Protein AF-A0A2V2MYQ4-F1 (afdb_monomer)

Sequence (66 aa):
MVQKGDFKVWIIEDNGIGIGQDKKDRIFRKGVGHNICLGLFLTREILDITGLSINETGREGDGARI

pLDDT: mean 88.32, std 14.04, range [35.78, 98.12]

Organism: NCBI:txid668570

Nearest PDB structures (foldseek):
  2c2a-assembly1_A-2  TM=9.111E-01  e=1.115E-03  Thermotoga maritima
  4jau-assembly1_A-2  TM=8.913E-01  e=7.568E-03  Thermotoga maritima MSB8
  8f5f-assembly2_B-2  TM=8.430E-01  e=2.315E-01  Homo sapiens
  8egd-assembly1_A-2  TM=8.465E-01  e=2.655E-01  Rattus norvegicus
  4biy-assembly2_C  TM=8.916E-01  e=3.737E-01  Escherichia coli K-12

InterPro domains:
  IPR036890 Histidine kinase/HSP90-like ATPase superfamily [G3DSA:3.30.565.10] (1-66)
  IPR036890 Histidine kinase/HSP90-like ATPase superfamily [SSF55874] (4-65)

Secondary structure (DSSP, 8-state):
------------B-SS----GGGTTTTTSTT-STT---HHHHHHHHHHHTT--------TTT--B-

Foldseek 3Di:
DDDDDDDDDDKDWDQDQEDDPVCFVVVLDQQDDPPRDCVSVVVQVVQVVVVHHDTWDDDGNRTTID

Structure (mmCIF, N/CA/C/O backbone):
data_AF-A0A2V2MYQ4-F1
#
_entry.id   AF-A0A2V2MYQ4-F1
#
loop_
_atom_site.group_PDB
_atom_site.id
_atom_site.type_symbol
_atom_site.label_atom_id
_atom_site.label_alt_id
_atom_site.label_comp_id
_atom_site.label_asym_id
_atom_site.label_entity_id
_atom_site.label_seq_id
_atom_site.pdbx_PDB_ins_code
_atom_site.Cartn_x
_atom_site.Cartn_y
_atom_site.Cartn_z
_atom_site.occupancy
_atom_site.B_iso_or_equiv
_atom_site.auth_seq_id
_atom_site.auth_comp_id
_atom_site.auth_asym_id
_atom_site.auth_atom_id
_atom_site.pdbx_PDB_model_num
ATOM 1 N N . MET A 1 1 ? -19.176 -17.074 4.095 1.00 35.78 1 MET A N 1
ATOM 2 C CA . MET A 1 1 ? -20.084 -16.007 3.623 1.00 35.78 1 MET A CA 1
ATOM 3 C C . MET A 1 1 ? -19.459 -14.683 4.031 1.00 35.78 1 MET A C 1
ATOM 5 O O . MET A 1 1 ? -19.466 -14.381 5.214 1.00 35.78 1 MET A O 1
ATOM 9 N N . VAL A 1 2 ? -18.805 -13.967 3.115 1.00 53.81 2 VAL A N 1
ATOM 10 C CA . VAL A 1 2 ? -18.237 -12.644 3.427 1.00 53.81 2 VAL A CA 1
ATOM 11 C C . VAL A 1 2 ? -19.335 -11.619 3.172 1.00 53.81 2 VAL A C 1
ATOM 13 O O . VAL A 1 2 ? -19.880 -11.552 2.072 1.00 53.81 2 VAL A O 1
ATOM 16 N N . GLN A 1 3 ? -19.720 -10.895 4.218 1.00 51.31 3 GLN A N 1
ATOM 17 C CA . GLN A 1 3 ? -20.736 -9.853 4.152 1.00 51.31 3 GLN A CA 1
ATOM 18 C C . GLN A 1 3 ? -20.175 -8.694 3.312 1.00 51.31 3 GLN A C 1
ATOM 20 O O . GLN A 1 3 ? -19.092 -8.185 3.595 1.00 51.31 3 GLN A O 1
ATOM 25 N N . LYS A 1 4 ? -20.868 -8.327 2.230 1.00 57.53 4 LYS A N 1
ATOM 26 C CA . LYS A 1 4 ? -20.473 -7.230 1.337 1.00 57.53 4 LYS A CA 1
ATOM 27 C C . LYS A 1 4 ? -20.883 -5.912 2.007 1.00 57.53 4 LYS A C 1
ATOM 29 O O . LYS A 1 4 ? -22.047 -5.536 1.939 1.00 57.53 4 LYS A O 1
ATOM 34 N N . GLY A 1 5 ? -19.960 -5.285 2.732 1.00 64.50 5 GLY A N 1
ATOM 35 C CA . GLY A 1 5 ? -20.118 -3.920 3.243 1.00 64.50 5 GLY A CA 1
ATOM 36 C C . GLY A 1 5 ? -19.658 -2.883 2.215 1.00 64.50 5 G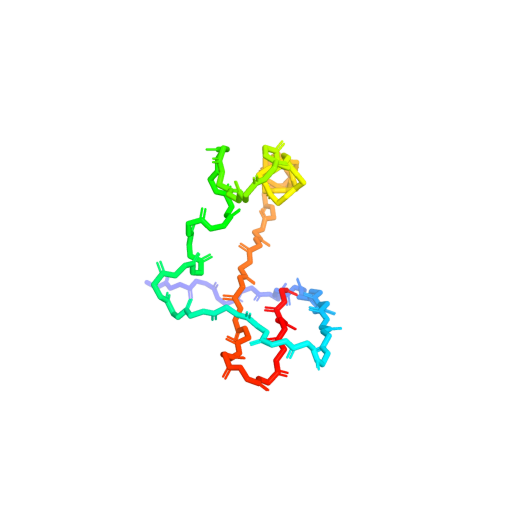LY A C 1
ATOM 37 O O . GLY A 1 5 ? -18.880 -3.207 1.316 1.00 64.50 5 GLY A O 1
ATOM 38 N N . ASP A 1 6 ? -20.118 -1.640 2.350 1.00 80.50 6 ASP A N 1
ATOM 39 C CA . ASP A 1 6 ? -19.624 -0.510 1.558 1.00 80.50 6 ASP A CA 1
ATOM 40 C C . ASP A 1 6 ? -18.222 -0.114 2.046 1.00 80.50 6 ASP A C 1
ATOM 42 O O . ASP A 1 6 ? -18.060 0.610 3.029 1.00 80.50 6 ASP A O 1
ATOM 46 N N . PHE A 1 7 ? -17.184 -0.609 1.372 1.00 78.81 7 PHE A N 1
ATOM 47 C CA . PHE A 1 7 ? -15.804 -0.214 1.647 1.00 78.81 7 PHE A CA 1
ATOM 48 C C . PHE A 1 7 ? -15.495 1.119 0.956 1.00 78.81 7 PHE A C 1
ATOM 50 O O . PHE A 1 7 ? -15.675 1.256 -0.254 1.00 78.81 7 PHE A O 1
ATOM 57 N N . LYS A 1 8 ? -14.991 2.100 1.711 1.00 89.00 8 LYS A N 1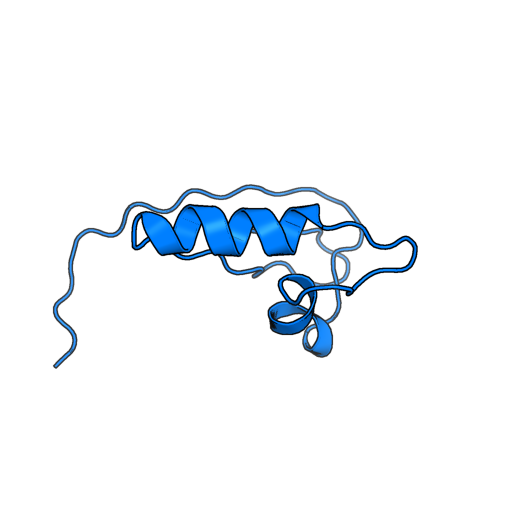
ATOM 58 C CA . LYS A 1 8 ? -14.400 3.320 1.143 1.00 89.00 8 LYS A CA 1
ATOM 59 C C . LYS A 1 8 ? -12.903 3.102 0.964 1.00 89.00 8 LYS A C 1
ATOM 61 O O . LYS A 1 8 ? -12.220 2.757 1.923 1.00 89.00 8 LYS A O 1
ATOM 66 N N . VAL A 1 9 ? -12.413 3.310 -0.253 1.00 92.31 9 VAL A N 1
ATOM 67 C CA . VAL A 1 9 ? -11.007 3.108 -0.616 1.00 92.31 9 VAL A CA 1
ATOM 68 C C . VAL A 1 9 ? -10.406 4.449 -1.009 1.00 92.31 9 VAL A C 1
ATOM 70 O O . VAL A 1 9 ? -10.988 5.183 -1.807 1.00 92.31 9 VAL A O 1
ATOM 73 N N . TRP A 1 10 ? -9.249 4.754 -0.436 1.00 95.06 10 TRP A N 1
ATOM 74 C CA . TRP A 1 10 ? -8.401 5.864 -0.851 1.00 95.06 10 TRP A CA 1
ATOM 75 C C . TRP A 1 10 ? -7.294 5.287 -1.713 1.00 95.06 10 TRP A C 1
ATOM 77 O O . TRP A 1 10 ? -6.798 4.209 -1.404 1.00 95.06 10 TRP A O 1
ATOM 87 N N . ILE A 1 11 ? -6.961 5.977 -2.797 1.00 96.88 11 ILE A N 1
ATOM 88 C CA . ILE A 1 11 ? -5.938 5.533 -3.739 1.00 96.88 11 ILE A CA 1
ATOM 89 C C . ILE A 1 11 ? -4.919 6.659 -3.861 1.00 96.88 11 ILE A C 1
ATOM 91 O O . ILE A 1 11 ? -5.287 7.782 -4.223 1.00 96.88 11 ILE A O 1
ATOM 95 N N . ILE A 1 12 ? -3.661 6.354 -3.556 1.00 96.69 12 ILE A N 1
ATOM 96 C CA . ILE A 1 12 ? -2.524 7.249 -3.772 1.00 96.69 12 ILE A CA 1
ATOM 97 C C . ILE A 1 12 ? -1.599 6.609 -4.802 1.00 96.69 12 ILE A C 1
ATOM 99 O O . ILE A 1 12 ? -1.168 5.470 -4.624 1.00 96.69 12 ILE A O 1
ATOM 103 N N . GLU A 1 13 ? -1.289 7.342 -5.873 1.00 98.00 13 GLU A N 1
ATOM 104 C CA . GLU A 1 13 ? -0.502 6.817 -6.992 1.00 98.00 13 GLU A CA 1
ATOM 105 C C . GLU A 1 13 ? 0.580 7.787 -7.439 1.00 98.00 13 GLU A C 1
ATOM 107 O O . GLU A 1 13 ? 0.424 9.008 -7.345 1.00 98.00 13 GLU A O 1
ATOM 112 N N . ASP A 1 14 ? 1.651 7.220 -7.981 1.00 98.12 14 ASP A N 1
ATOM 113 C CA . ASP A 1 14 ? 2.686 7.944 -8.704 1.00 98.12 14 ASP A CA 1
ATOM 114 C C . ASP A 1 14 ? 2.983 7.269 -10.050 1.00 98.12 14 ASP A C 1
ATOM 116 O O . ASP A 1 14 ? 2.463 6.203 -10.359 1.00 98.12 14 ASP A O 1
ATOM 120 N N . ASN A 1 15 ? 3.810 7.916 -10.867 1.00 97.81 15 ASN A N 1
ATOM 121 C CA . ASN A 1 15 ? 4.313 7.399 -12.141 1.00 97.81 15 ASN A CA 1
ATOM 122 C C . ASN A 1 15 ? 5.807 7.032 -12.059 1.00 97.81 15 ASN A C 1
ATOM 124 O O . ASN A 1 15 ? 6.552 7.195 -13.030 1.00 97.81 15 ASN A O 1
ATOM 128 N N . GLY A 1 16 ? 6.270 6.629 -10.874 1.00 96.94 16 GLY A N 1
ATOM 129 C CA . GLY A 1 16 ? 7.639 6.189 -10.643 1.00 96.94 16 GLY A CA 1
ATOM 130 C C . GLY A 1 16 ? 7.902 4.778 -11.176 1.00 96.94 16 GLY A C 1
ATOM 131 O O . GLY A 1 16 ? 7.173 4.235 -11.995 1.00 96.94 16 GLY A O 1
ATOM 132 N N . ILE A 1 17 ? 8.960 4.141 -10.675 1.00 96.94 17 ILE A N 1
ATOM 133 C CA . ILE A 1 17 ? 9.346 2.786 -11.109 1.00 96.94 17 ILE A CA 1
ATOM 134 C C . ILE A 1 17 ? 8.540 1.667 -10.430 1.00 96.94 17 ILE A C 1
ATOM 136 O O . ILE A 1 17 ? 8.666 0.505 -10.808 1.00 96.94 17 ILE A O 1
ATOM 140 N N . GLY A 1 18 ? 7.744 1.983 -9.406 1.00 95.69 18 GLY A N 1
ATOM 1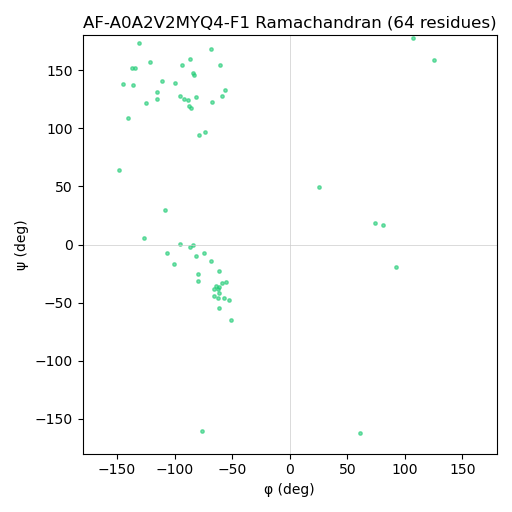41 C CA . GLY A 1 18 ? 7.059 0.985 -8.587 1.00 95.69 18 GLY A CA 1
ATOM 142 C C . GLY A 1 18 ? 8.022 0.035 -7.857 1.00 95.69 18 GLY A C 1
ATOM 143 O O . GLY A 1 18 ? 9.210 0.307 -7.675 1.00 95.69 18 GLY A O 1
ATOM 144 N N . ILE A 1 19 ? 7.494 -1.102 -7.405 1.00 95.06 19 ILE A N 1
ATOM 145 C CA . ILE A 1 19 ? 8.274 -2.172 -6.765 1.00 95.06 19 ILE A CA 1
ATOM 146 C C . ILE A 1 19 ? 7.843 -3.543 -7.284 1.00 95.06 19 ILE A C 1
ATOM 148 O O . ILE A 1 19 ? 6.671 -3.734 -7.613 1.00 95.06 19 ILE A O 1
ATOM 152 N N . GLY A 1 20 ? 8.762 -4.508 -7.269 1.00 96.56 20 GLY A N 1
ATOM 153 C CA . GLY A 1 20 ? 8.478 -5.901 -7.614 1.00 96.56 20 GLY A CA 1
ATOM 154 C C . GLY A 1 20 ? 7.427 -6.567 -6.718 1.00 96.56 20 GLY A C 1
ATOM 155 O O . GLY A 1 20 ? 7.225 -6.193 -5.557 1.00 96.56 20 GLY A O 1
ATOM 156 N N . GLN A 1 21 ? 6.753 -7.579 -7.268 1.00 94.75 21 GLN A N 1
ATOM 157 C CA . GLN A 1 21 ? 5.660 -8.304 -6.608 1.00 94.75 21 GLN A CA 1
ATOM 158 C C . GLN A 1 21 ? 6.084 -8.954 -5.277 1.00 94.75 21 GLN A C 1
ATOM 160 O O . GLN A 1 21 ? 5.304 -9.004 -4.329 1.00 94.75 21 GLN A O 1
ATOM 165 N N . ASP A 1 22 ? 7.333 -9.407 -5.179 1.00 93.56 22 ASP A N 1
ATOM 166 C CA . ASP A 1 22 ? 7.920 -10.034 -3.988 1.00 93.56 22 ASP A CA 1
ATOM 167 C C . ASP A 1 22 ? 8.117 -9.056 -2.814 1.00 93.56 22 ASP A C 1
ATOM 169 O O . ASP A 1 22 ? 8.357 -9.467 -1.674 1.00 93.56 22 ASP A O 1
ATOM 173 N N . LYS A 1 23 ? 8.022 -7.748 -3.079 1.00 93.06 23 LYS A N 1
ATOM 174 C CA . LYS A 1 23 ? 8.247 -6.687 -2.091 1.00 93.06 23 LYS A CA 1
ATOM 175 C C . LYS A 1 23 ? 6.953 -6.106 -1.520 1.00 93.06 23 LYS A C 1
ATOM 177 O O . LYS A 1 23 ? 7.028 -5.498 -0.455 1.00 93.06 23 LYS A O 1
ATOM 182 N N . LYS A 1 24 ? 5.797 -6.316 -2.160 1.00 93.44 24 LYS A N 1
ATOM 183 C CA . LYS A 1 24 ? 4.504 -5.662 -1.852 1.00 93.44 24 LYS A CA 1
ATOM 184 C C . LYS A 1 24 ? 4.091 -5.768 -0.383 1.00 93.44 24 LYS A C 1
ATOM 186 O O . LYS A 1 24 ? 3.813 -4.763 0.257 1.00 93.44 24 LYS A O 1
ATOM 191 N N . ASP A 1 25 ? 4.178 -6.963 0.193 1.00 89.25 25 ASP A N 1
ATOM 192 C CA . ASP A 1 25 ? 3.862 -7.162 1.615 1.00 89.25 25 ASP A CA 1
ATOM 193 C C . ASP A 1 25 ? 5.009 -6.736 2.536 1.00 89.25 25 ASP A C 1
ATOM 195 O O . ASP A 1 25 ? 4.821 -6.435 3.718 1.00 89.25 25 ASP A O 1
ATOM 199 N N . ARG A 1 26 ? 6.239 -6.767 2.013 1.00 91.50 26 ARG A N 1
ATOM 200 C CA . ARG A 1 26 ? 7.453 -6.568 2.800 1.00 91.50 26 ARG A CA 1
ATOM 201 C C . ARG A 1 26 ? 7.714 -5.092 3.080 1.00 91.50 26 ARG A C 1
ATOM 203 O O . ARG A 1 26 ? 8.230 -4.801 4.151 1.00 91.50 26 ARG A O 1
ATOM 210 N N . ILE A 1 27 ? 7.339 -4.172 2.188 1.00 92.88 27 ILE A N 1
ATOM 211 C CA . ILE A 1 27 ? 7.590 -2.728 2.370 1.00 92.88 27 ILE A CA 1
ATOM 212 C C . ILE A 1 27 ? 6.913 -2.127 3.610 1.00 92.88 27 ILE A C 1
ATOM 214 O O . ILE A 1 27 ? 7.388 -1.122 4.127 1.00 92.88 27 ILE A O 1
ATOM 218 N N . PHE A 1 28 ? 5.845 -2.751 4.115 1.00 93.62 28 PHE A N 1
ATOM 219 C CA . PHE A 1 28 ? 5.159 -2.312 5.334 1.00 93.62 28 PHE A CA 1
ATOM 220 C C . PHE A 1 28 ? 5.767 -2.898 6.616 1.00 93.62 28 PHE A C 1
ATOM 222 O O . PHE A 1 28 ? 5.289 -2.606 7.708 1.00 93.62 28 PHE A O 1
ATOM 229 N N . ARG A 1 29 ? 6.798 -3.751 6.526 1.00 91.50 29 ARG A N 1
ATOM 230 C CA . ARG A 1 29 ? 7.466 -4.308 7.710 1.00 91.50 29 ARG A CA 1
ATOM 231 C C . ARG A 1 29 ? 8.502 -3.326 8.246 1.00 91.50 29 ARG A C 1
ATOM 233 O O . ARG A 1 29 ? 9.187 -2.635 7.492 1.00 91.50 29 ARG A O 1
ATOM 240 N N . LYS A 1 30 ? 8.668 -3.315 9.568 1.00 88.69 30 LYS A N 1
ATOM 241 C CA . LYS A 1 30 ? 9.689 -2.506 10.238 1.00 88.69 30 LYS A CA 1
ATOM 242 C C . LYS A 1 30 ? 11.087 -2.830 9.696 1.00 88.69 30 LYS A C 1
ATOM 244 O O . LYS A 1 30 ? 11.466 -3.995 9.611 1.00 88.69 30 LYS A O 1
ATOM 249 N N . GLY A 1 31 ? 11.860 -1.789 9.380 1.00 81.81 31 GLY A N 1
ATOM 250 C CA . GLY A 1 31 ? 13.266 -1.915 8.976 1.00 81.81 31 GLY A CA 1
ATOM 251 C C . GLY A 1 31 ? 13.498 -2.289 7.508 1.00 81.81 31 GLY A C 1
ATOM 252 O O . GLY A 1 31 ? 14.596 -2.719 7.168 1.00 81.81 31 GLY A O 1
ATOM 253 N N . VAL A 1 32 ? 12.498 -2.140 6.634 1.00 79.75 32 VAL A N 1
ATOM 254 C CA . VAL A 1 32 ? 12.631 -2.416 5.195 1.00 79.75 32 VAL A CA 1
ATOM 255 C C . VAL A 1 32 ? 12.940 -1.129 4.420 1.00 79.75 32 VAL A C 1
ATOM 257 O O . VAL A 1 32 ? 12.236 -0.136 4.554 1.00 79.75 32 VAL A O 1
ATOM 260 N N . GLY A 1 33 ? 13.998 -1.152 3.598 1.00 69.25 33 GLY A N 1
ATOM 261 C CA . GLY A 1 33 ? 14.458 -0.019 2.778 1.00 69.25 33 GLY A CA 1
ATOM 262 C C . GLY A 1 33 ? 15.934 0.324 3.010 1.00 69.25 33 GLY A C 1
ATOM 263 O O . GLY A 1 33 ? 16.505 -0.033 4.035 1.00 69.25 33 GLY A O 1
ATOM 264 N N . HIS A 1 34 ? 16.567 1.013 2.053 1.00 57.91 34 HIS A N 1
ATOM 265 C CA . HIS A 1 34 ? 18.019 1.257 2.079 1.00 57.91 34 HIS A CA 1
ATOM 266 C C . HIS A 1 34 ? 18.480 2.313 3.106 1.00 57.91 34 HIS A C 1
ATOM 268 O O . HIS A 1 34 ? 19.675 2.441 3.318 1.00 57.91 34 HIS A O 1
ATOM 274 N N . ASN A 1 35 ? 17.562 3.020 3.780 1.00 57.56 35 ASN A N 1
ATOM 275 C CA . ASN A 1 35 ? 17.861 4.043 4.792 1.00 57.56 35 ASN A CA 1
ATOM 276 C C . ASN A 1 35 ? 16.764 4.082 5.880 1.00 57.56 35 ASN A C 1
ATOM 278 O O . ASN A 1 35 ? 16.017 5.050 5.937 1.00 57.56 35 ASN A O 1
ATOM 282 N N . ILE A 1 36 ? 16.599 2.996 6.657 1.00 62.94 36 ILE A N 1
ATOM 283 C CA . ILE A 1 36 ? 15.730 2.822 7.860 1.00 62.94 36 ILE A CA 1
ATOM 284 C C . ILE A 1 36 ? 14.501 3.756 7.918 1.00 62.94 36 ILE A C 1
ATOM 286 O O . ILE A 1 36 ? 14.243 4.436 8.912 1.00 62.94 36 ILE A O 1
ATOM 290 N N . CYS A 1 37 ? 13.735 3.829 6.832 1.00 67.19 37 CYS A N 1
ATOM 291 C CA . CYS A 1 37 ? 12.605 4.737 6.772 1.00 67.19 37 CYS A CA 1
ATOM 292 C C . CYS A 1 37 ? 11.412 4.015 7.392 1.00 67.19 37 CYS A C 1
ATOM 294 O O . CYS A 1 37 ? 10.994 2.962 6.917 1.00 67.19 37 CYS A O 1
ATOM 296 N N . LEU A 1 38 ? 10.887 4.552 8.491 1.00 85.25 38 LEU A N 1
ATOM 297 C CA . LEU A 1 38 ? 9.774 3.941 9.218 1.00 85.25 38 LEU A CA 1
ATOM 298 C C . LEU A 1 38 ? 8.404 4.310 8.635 1.00 85.25 38 LEU A C 1
ATOM 300 O O . LEU A 1 38 ? 7.406 3.838 9.161 1.00 85.25 38 LEU A O 1
ATOM 304 N N . GLY A 1 39 ? 8.347 5.125 7.574 1.00 90.00 39 GLY A N 1
ATOM 305 C CA . GLY A 1 39 ? 7.110 5.714 7.050 1.00 90.00 39 GLY A CA 1
ATOM 306 C C . GLY A 1 39 ? 5.999 4.691 6.814 1.00 90.00 39 GLY A C 1
ATOM 307 O O . GLY A 1 39 ? 5.004 4.707 7.525 1.00 90.00 39 GLY A O 1
ATOM 308 N N . LEU A 1 40 ? 6.198 3.755 5.881 1.00 92.44 40 LEU A N 1
ATOM 309 C CA . LEU A 1 40 ? 5.171 2.765 5.523 1.00 92.44 40 LEU A CA 1
ATOM 310 C C . LE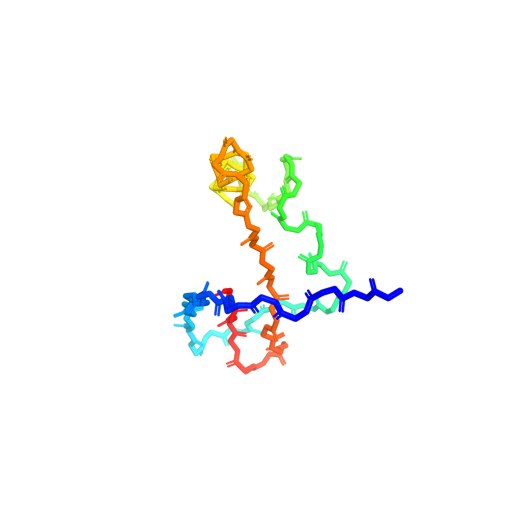U A 1 40 ? 4.812 1.822 6.676 1.00 92.44 40 LEU A C 1
ATOM 312 O O . LEU A 1 40 ? 3.649 1.458 6.832 1.00 92.44 40 LEU A O 1
ATOM 316 N N . PHE A 1 41 ? 5.794 1.457 7.504 1.00 93.00 41 PHE A N 1
ATOM 317 C CA . PHE A 1 41 ? 5.542 0.678 8.713 1.00 93.00 41 PHE A CA 1
ATOM 318 C C . PHE A 1 41 ? 4.618 1.442 9.668 1.00 93.00 41 PHE A C 1
ATOM 320 O O . PHE A 1 41 ? 3.549 0.948 10.004 1.00 93.00 41 PHE A O 1
ATOM 327 N N . LEU A 1 42 ? 4.976 2.673 10.043 1.00 94.44 42 LEU A N 1
ATOM 328 C CA . LEU A 1 42 ? 4.174 3.492 10.955 1.00 94.44 42 LEU A CA 1
ATOM 329 C C . LEU A 1 42 ? 2.791 3.804 10.383 1.00 94.44 42 LEU A C 1
ATOM 331 O O . LEU A 1 42 ? 1.817 3.777 11.126 1.00 94.44 42 LEU A O 1
ATOM 335 N N . THR A 1 43 ? 2.682 4.056 9.076 1.00 95.31 43 THR A N 1
ATOM 336 C CA . THR A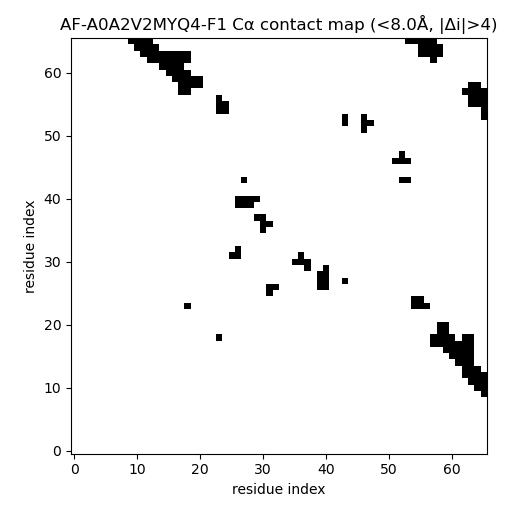 1 43 ? 1.386 4.236 8.412 1.00 95.31 43 THR A CA 1
ATOM 337 C C . THR A 1 43 ? 0.490 3.017 8.611 1.00 95.31 43 THR A C 1
ATOM 339 O O . THR A 1 43 ? -0.674 3.185 8.970 1.00 95.31 43 THR A O 1
ATOM 342 N N . ARG A 1 44 ? 1.019 1.799 8.433 1.00 95.12 44 ARG A N 1
ATOM 343 C CA . ARG A 1 44 ? 0.249 0.572 8.670 1.00 95.12 44 ARG A CA 1
ATOM 344 C C . ARG A 1 44 ? -0.180 0.448 10.131 1.00 95.12 44 ARG A C 1
ATOM 346 O O . ARG A 1 44 ? -1.352 0.185 10.368 1.00 95.12 44 ARG A O 1
ATOM 353 N N . GLU A 1 45 ? 0.722 0.690 11.081 1.00 95.69 45 GLU A N 1
ATOM 354 C CA . GLU A 1 45 ? 0.393 0.617 12.513 1.00 95.69 45 GLU A CA 1
ATOM 355 C C . GLU A 1 45 ? -0.693 1.634 12.907 1.00 95.69 45 GLU A C 1
ATOM 357 O O . GLU A 1 45 ? -1.617 1.304 13.644 1.00 95.69 45 GLU A O 1
ATOM 362 N N . ILE A 1 46 ? -0.628 2.867 12.389 1.00 96.38 46 ILE A N 1
ATOM 363 C CA . ILE A 1 46 ? -1.621 3.915 12.678 1.00 96.38 46 ILE A CA 1
ATOM 364 C C . ILE A 1 46 ? -2.996 3.551 12.105 1.00 96.38 46 ILE A C 1
ATOM 366 O O . ILE A 1 46 ? -4.010 3.731 12.779 1.00 96.38 46 ILE A O 1
ATOM 370 N N . LEU A 1 47 ? -3.047 3.053 10.868 1.00 95.75 47 LEU A N 1
ATOM 371 C CA . LEU A 1 47 ? -4.306 2.655 10.236 1.00 95.75 47 LEU A CA 1
ATOM 372 C C . LEU A 1 47 ? -4.938 1.452 10.946 1.00 95.75 47 LEU A C 1
ATOM 374 O O . LEU A 1 47 ? -6.154 1.458 11.164 1.00 95.75 47 LEU A O 1
ATOM 378 N N . ASP A 1 48 ? -4.125 0.489 11.386 1.00 95.88 48 ASP A N 1
ATOM 379 C CA . ASP A 1 48 ? -4.587 -0.708 12.098 1.00 95.88 48 ASP A CA 1
ATOM 380 C C . ASP A 1 48 ? -5.298 -0.360 13.419 1.00 95.88 48 ASP A C 1
ATOM 382 O O . ASP A 1 48 ? -6.352 -0.922 13.714 1.00 95.88 48 ASP A O 1
ATOM 386 N N . ILE A 1 49 ? -4.831 0.669 14.147 1.00 97.56 49 ILE A N 1
ATOM 387 C CA . ILE A 1 49 ? -5.508 1.196 15.355 1.00 97.56 49 ILE A CA 1
A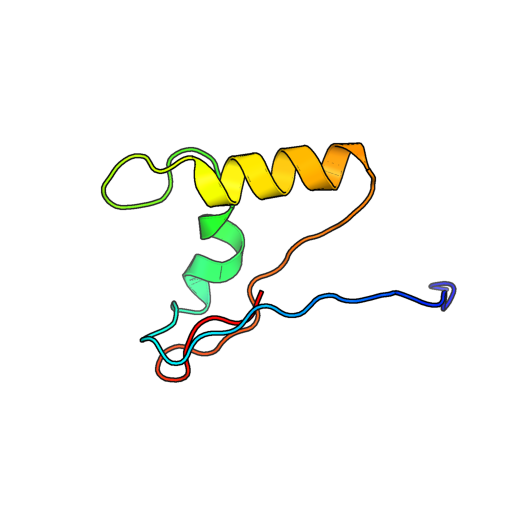TOM 388 C C . ILE A 1 49 ? -6.968 1.588 15.069 1.00 97.56 49 ILE A C 1
ATOM 390 O O . ILE A 1 49 ? -7.829 1.478 15.941 1.00 97.56 49 ILE A O 1
ATOM 394 N N . THR A 1 50 ? -7.259 2.046 13.850 1.00 94.75 50 THR A N 1
ATOM 395 C CA . THR A 1 50 ? -8.605 2.476 13.433 1.00 94.75 50 THR A CA 1
ATOM 396 C C . THR A 1 50 ? -9.405 1.386 12.712 1.00 94.75 50 THR A C 1
ATOM 398 O O . THR A 1 50 ? -10.538 1.637 12.300 1.00 94.75 50 THR A O 1
ATOM 401 N N . GLY A 1 51 ? -8.844 0.184 12.546 1.00 93.50 51 GLY A N 1
ATOM 402 C CA . GLY A 1 51 ? -9.448 -0.899 11.764 1.00 93.50 51 GLY A CA 1
ATOM 403 C C . GLY A 1 51 ? -9.373 -0.691 10.246 1.00 93.50 51 GLY A C 1
ATOM 404 O O . GLY A 1 51 ? -10.131 -1.316 9.502 1.00 93.50 51 GLY A O 1
ATOM 405 N N . LEU A 1 52 ? -8.489 0.194 9.776 1.00 94.44 52 LEU A N 1
ATOM 406 C CA . LEU A 1 52 ? -8.231 0.426 8.356 1.00 94.44 52 LEU A CA 1
ATOM 407 C C . LEU A 1 52 ? -7.056 -0.429 7.871 1.00 94.44 52 LEU A C 1
ATOM 409 O O . LEU A 1 52 ? -6.168 -0.795 8.634 1.00 94.44 52 LEU A O 1
ATOM 413 N N . SER A 1 53 ? -7.039 -0.719 6.571 1.00 93.94 53 SER A N 1
ATOM 414 C CA . SER A 1 53 ? -5.968 -1.486 5.927 1.00 93.94 53 SER A CA 1
ATOM 415 C C . SER A 1 53 ? -5.310 -0.683 4.810 1.00 93.94 53 SER A C 1
ATOM 417 O O . SER A 1 53 ? -5.909 0.240 4.261 1.00 93.94 53 SER A O 1
ATOM 419 N N . ILE A 1 54 ? -4.071 -1.047 4.485 1.00 95.44 54 ILE A N 1
ATOM 420 C CA . ILE A 1 54 ? -3.259 -0.437 3.431 1.00 95.44 54 ILE A CA 1
ATOM 421 C C . ILE A 1 54 ? -2.563 -1.542 2.638 1.00 95.44 54 ILE A C 1
ATOM 423 O O . ILE A 1 54 ? -2.087 -2.511 3.234 1.00 95.44 54 ILE A O 1
ATOM 427 N N . ASN A 1 55 ? -2.527 -1.421 1.310 1.00 95.75 55 ASN A N 1
ATOM 428 C CA . ASN A 1 55 ? -1.927 -2.417 0.422 1.00 95.75 55 ASN A CA 1
ATOM 429 C C . ASN A 1 55 ? -1.263 -1.722 -0.761 1.00 95.75 55 ASN A C 1
ATOM 431 O O . ASN A 1 55 ? -1.860 -0.840 -1.352 1.00 95.75 55 ASN A O 1
ATOM 435 N N . GLU A 1 56 ? -0.074 -2.164 -1.160 1.00 97.06 56 GLU A N 1
ATOM 436 C CA . GLU A 1 56 ? 0.527 -1.729 -2.422 1.00 97.06 56 GLU A CA 1
ATOM 437 C C . GLU A 1 56 ? 0.051 -2.679 -3.537 1.00 97.06 56 GLU A C 1
ATOM 439 O O . GLU A 1 56 ? 0.186 -3.900 -3.430 1.00 97.06 56 GLU A O 1
ATOM 444 N N . THR A 1 57 ? -0.542 -2.114 -4.586 1.00 96.88 57 THR A N 1
ATOM 445 C CA . THR A 1 57 ? -1.156 -2.805 -5.732 1.00 96.88 57 THR A CA 1
ATOM 446 C C . THR A 1 57 ? -0.624 -2.323 -7.085 1.00 96.88 57 THR A C 1
ATOM 448 O O . THR A 1 57 ? -1.125 -2.746 -8.131 1.00 96.88 57 THR A O 1
ATOM 451 N N . GLY A 1 58 ? 0.385 -1.449 -7.084 1.00 96.88 58 GLY A N 1
ATOM 452 C CA . GLY A 1 5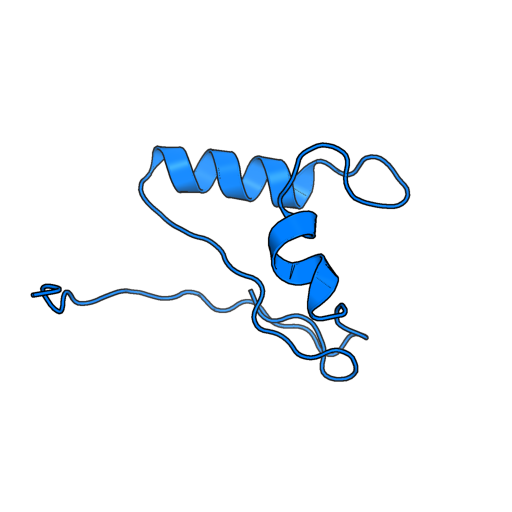8 ? 1.025 -0.933 -8.288 1.00 96.88 58 GLY A CA 1
ATOM 453 C C . GLY A 1 58 ? 1.809 -2.014 -9.023 1.00 96.88 58 GLY A C 1
ATOM 454 O O . GLY A 1 58 ? 2.073 -3.103 -8.499 1.00 96.88 58 GLY A O 1
ATOM 455 N N . ARG A 1 59 ? 2.231 -1.723 -10.250 1.00 97.00 59 ARG A N 1
ATOM 456 C CA . ARG A 1 59 ? 3.064 -2.631 -11.048 1.00 97.00 59 ARG A CA 1
ATOM 457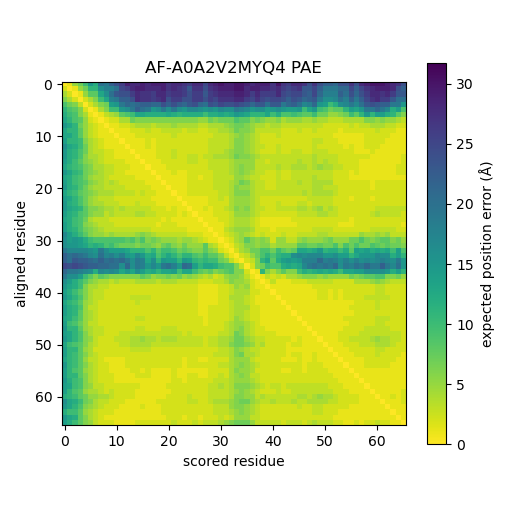 C C . ARG A 1 59 ? 4.459 -2.049 -11.191 1.00 97.00 59 ARG A C 1
ATOM 459 O O . ARG A 1 59 ? 4.636 -0.845 -11.334 1.00 97.00 59 ARG A O 1
ATOM 466 N N . GLU A 1 60 ? 5.462 -2.916 -11.123 1.00 97.50 60 GLU A N 1
ATOM 467 C CA . GLU A 1 60 ? 6.836 -2.513 -11.414 1.00 97.50 60 GLU A CA 1
ATOM 468 C C . GLU A 1 60 ? 6.911 -1.960 -12.846 1.00 97.50 60 GLU A C 1
ATOM 470 O O . GLU A 1 60 ? 6.427 -2.594 -13.779 1.00 97.50 60 GLU A O 1
ATOM 475 N N . GLY A 1 61 ? 7.476 -0.763 -12.994 1.00 97.56 61 GLY A N 1
ATOM 476 C CA . GLY A 1 61 ? 7.515 0.007 -14.238 1.00 97.56 61 GLY A CA 1
ATOM 477 C C . GLY A 1 61 ? 6.358 0.995 -14.438 1.00 97.56 61 GLY A C 1
ATOM 478 O O . GLY A 1 61 ? 6.537 1.940 -15.199 1.00 97.56 61 GLY A O 1
ATOM 479 N N . ASP A 1 62 ? 5.233 0.830 -13.732 1.00 97.44 62 ASP A N 1
ATOM 480 C CA . ASP A 1 62 ? 4.029 1.664 -13.908 1.00 97.44 62 ASP A CA 1
ATOM 481 C C . ASP A 1 62 ? 3.805 2.664 -12.755 1.00 97.44 62 ASP A C 1
ATOM 483 O O . ASP A 1 62 ? 2.910 3.503 -12.834 1.00 97.44 62 ASP A O 1
ATOM 487 N N . GLY A 1 63 ? 4.604 2.572 -11.687 1.00 97.50 63 GLY A N 1
ATOM 488 C CA . GLY A 1 63 ? 4.491 3.402 -10.486 1.00 97.50 63 GLY A CA 1
ATOM 489 C C . GLY A 1 63 ? 3.934 2.665 -9.273 1.00 97.50 63 GLY A C 1
ATOM 490 O O . GLY A 1 63 ? 3.631 1.466 -9.314 1.00 97.50 63 GLY A O 1
ATOM 491 N N . ALA A 1 64 ? 3.865 3.375 -8.150 1.00 97.25 64 ALA A N 1
ATOM 492 C CA . ALA A 1 64 ? 3.210 2.875 -6.947 1.00 97.25 64 ALA A CA 1
ATOM 493 C C . ALA A 1 64 ? 1.698 3.134 -6.993 1.00 97.25 64 ALA A C 1
ATOM 495 O O . ALA A 1 64 ? 1.252 4.159 -7.507 1.00 97.25 64 ALA A O 1
ATOM 496 N N . ARG A 1 65 ? 0.920 2.227 -6.399 1.00 97.75 65 ARG A N 1
ATOM 497 C CA . ARG A 1 65 ? -0.517 2.406 -6.140 1.00 97.75 65 ARG A CA 1
ATOM 498 C C . ARG A 1 65 ? -0.852 1.823 -4.775 1.00 97.75 65 ARG A C 1
ATOM 500 O O . ARG A 1 65 ? -0.833 0.602 -4.622 1.00 97.75 65 ARG A O 1
ATOM 507 N N . ILE A 1 66 ? -1.147 2.677 -3.801 1.00 95.44 66 ILE A N 1
ATOM 508 C CA . ILE A 1 66 ? -1.420 2.303 -2.403 1.00 95.44 66 ILE A CA 1
ATOM 509 C C . ILE A 1 66 ? -2.853 2.657 -2.012 1.00 95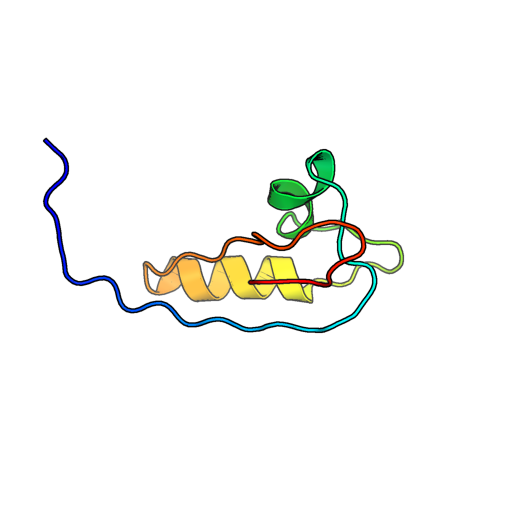.44 66 ILE A C 1
ATOM 511 O O . ILE A 1 66 ? -3.314 3.743 -2.434 1.00 95.44 66 ILE A O 1
#

Solvent-accessible surface area (backbone atoms only — not comparable to full-atom values): 4115 Å² total; per-residue (Å²): 137,83,82,89,69,93,79,86,82,76,81,50,74,50,82,48,58,41,52,56,82,90,42,45,79,49,53,48,38,82,72,39,64,100,70,72,51,54,60,52,22,50,52,47,56,59,32,47,77,74,75,45,86,84,57,61,72,41,44,60,69,62,3,43,31,57

Mean predicted aligned error: 5.62 Å

Radius of gyration: 13.34 Å; Cα contacts (8 Å, |Δi|>4): 84; chains: 1; bounding box: 39×24×30 Å